Protein AF-A0A2V8JK77-F1 (afdb_monomer)

Foldseek 3Di:
DDDDDDDDDDDDDDPDDPDPPPPPPPDDDPVVVVVVVVVLVVQQVPADKDKDKAQDDPDAQVVCQVVVVVVADPPKHWDADRVRSMIIIIHGPCPVRSVD

Radius of gyration: 33.39 Å; Cα contacts (8 Å, |Δi|>4): 92; chains: 1; bounding box: 49×44×107 Å

Secondary structure (DSSP, 8-state):
----------------------PPP-PPPHHHHHHHHHHHHHHHHHSPEEEEEEE-SSS-HHHHHHHHHHHS-TT-EEEEEGGGTEEEEEEES-GGGS--

Mean predicted aligned error: 14.54 Å

pLDDT: mean 74.67, std 17.62, range [42.47, 94.38]

Sequence (100 aa):
MASPKKSKAISCASSHWRTWRRRPGKRPLPSKRRQKAAAEQACLNALPLQTHTYFLNYAKAENIAPIISRMLSPRGSVVAYPARNAVIVRDIRNAEQCSR

Solvent-accessible surface area (backbone atoms only — not comparable to full-atom values): 6594 Å² total; per-residue (Å²): 137,83,8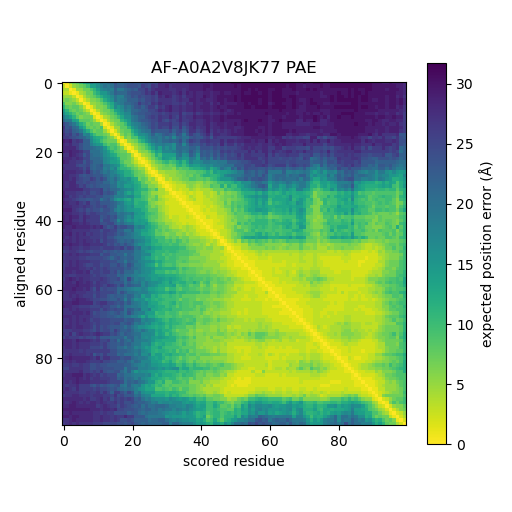8,82,83,88,81,88,80,88,81,87,83,80,93,75,79,90,65,84,75,74,70,76,74,84,76,76,52,72,69,60,50,51,54,49,54,51,50,54,51,50,45,64,64,71,53,69,74,44,78,47,78,44,77,45,91,87,58,60,20,74,72,47,40,67,59,52,56,72,73,45,57,98,85,33,48,67,46,60,37,68,94,73,23,21,38,40,39,34,35,64,85,64,69,74,72,66,78,114

Nearest PDB structures (foldseek):
  4e9j-assembly3_B  TM=9.038E-01  e=1.142E-01  Pseudomonas aeruginosa PAO1
  4ec5-assembly2_A  TM=7.792E-01  e=4.788E-02  Pseudomonas aeruginosa PAO1
  5ngi-assembly1_B  TM=8.067E-01  e=9.987E-02  Pseudomonas aeruginosa
  4ec5-assembly3_B  TM=6.105E-01  e=8.173E-02  Pseudomonas aeruginosa PAO1
  7nql-assembly1_BJ  TM=3.235E-01  e=3.018E+00  Sus scrofa

Structure (mmCIF, N/CA/C/O backbone):
data_AF-A0A2V8JK77-F1
#
_entry.id   AF-A0A2V8JK77-F1
#
loop_
_atom_site.group_PDB
_atom_site.id
_atom_site.type_symbol
_atom_site.label_atom_id
_atom_site.label_alt_id
_atom_site.label_comp_id
_atom_site.label_asym_id
_atom_site.label_entity_id
_atom_site.label_seq_id
_atom_site.pdbx_PDB_ins_code
_atom_site.Cartn_x
_atom_site.Cartn_y
_atom_site.Cartn_z
_atom_site.occupancy
_atom_site.B_iso_or_equiv
_atom_site.auth_seq_id
_atom_site.auth_comp_id
_atom_site.auth_asym_id
_atom_site.auth_atom_id
_atom_site.pdbx_PDB_model_num
ATOM 1 N N . MET A 1 1 ? 40.672 38.124 -89.099 1.00 43.09 1 MET A N 1
ATOM 2 C CA . MET A 1 1 ? 39.881 37.099 -88.385 1.00 43.09 1 MET A CA 1
ATOM 3 C C . MET A 1 1 ? 38.879 37.806 -87.491 1.00 43.09 1 MET A C 1
ATOM 5 O O . MET A 1 1 ? 39.258 38.729 -86.783 1.00 43.09 1 MET A O 1
ATOM 9 N N . AL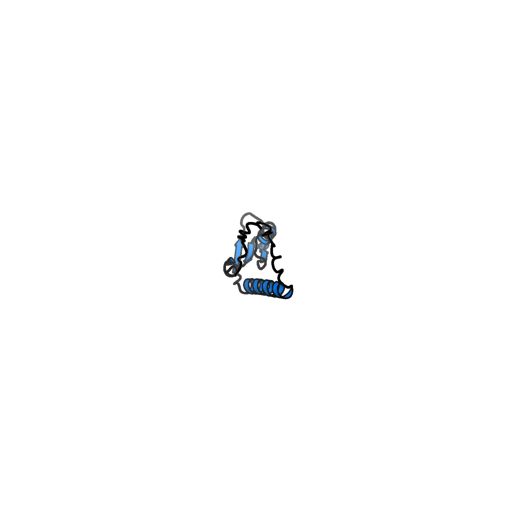A A 1 2 ? 37.602 37.467 -87.649 1.00 43.78 2 ALA A N 1
ATOM 10 C CA . ALA A 1 2 ? 36.460 38.173 -87.080 1.00 43.78 2 ALA A CA 1
ATOM 11 C C . ALA A 1 2 ? 36.269 37.883 -85.582 1.00 43.78 2 ALA A C 1
ATOM 13 O O . ALA A 1 2 ? 36.437 36.748 -85.143 1.00 43.78 2 ALA A O 1
ATOM 14 N N . SER A 1 3 ? 35.850 38.893 -84.815 1.00 48.03 3 SER A N 1
ATOM 15 C CA . SER A 1 3 ? 35.195 38.683 -83.517 1.00 48.03 3 SER A CA 1
ATOM 16 C C . SER A 1 3 ? 33.816 38.041 -83.707 1.00 48.03 3 SER A C 1
ATOM 18 O O . SER A 1 3 ? 33.154 38.286 -84.718 1.00 48.03 3 SER A O 1
ATOM 20 N N . PRO A 1 4 ? 33.317 37.313 -82.696 1.00 52.69 4 PRO A N 1
ATOM 21 C CA . PRO A 1 4 ? 32.106 37.786 -82.014 1.00 52.69 4 PRO A CA 1
ATOM 22 C C . PRO A 1 4 ? 32.151 37.551 -80.485 1.00 52.69 4 PRO A C 1
ATOM 24 O O . PRO A 1 4 ? 32.705 36.578 -79.998 1.00 52.69 4 PRO A O 1
ATOM 27 N N . LYS A 1 5 ? 31.792 38.566 -79.689 1.00 47.00 5 LYS A N 1
ATOM 28 C CA . LYS A 1 5 ? 30.494 38.796 -79.003 1.00 47.00 5 LYS A CA 1
ATOM 29 C C . LYS A 1 5 ? 30.318 38.057 -77.658 1.00 47.00 5 LYS A C 1
ATOM 31 O O . LYS A 1 5 ? 30.069 36.866 -77.619 1.00 47.00 5 LYS A O 1
ATOM 36 N N . LYS A 1 6 ? 30.349 38.878 -76.592 1.00 47.06 6 LYS A N 1
ATOM 37 C CA . LYS A 1 6 ? 29.420 38.987 -75.440 1.00 47.06 6 LYS A CA 1
ATOM 38 C C . LYS A 1 6 ? 28.806 37.689 -74.875 1.00 47.06 6 LYS A C 1
ATOM 40 O O . LYS A 1 6 ? 28.0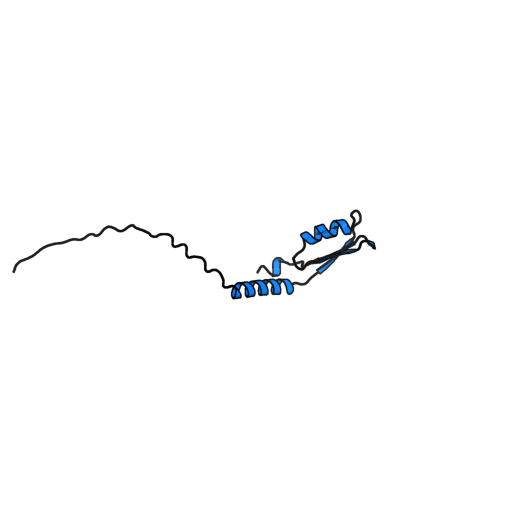46 37.027 -75.569 1.00 47.06 6 LYS A O 1
ATOM 45 N N . SER A 1 7 ? 28.858 37.521 -73.548 1.00 47.44 7 SER A N 1
ATOM 46 C CA . SER A 1 7 ? 27.731 37.902 -72.663 1.00 47.44 7 SER A CA 1
ATOM 47 C C . SER A 1 7 ? 27.998 37.572 -71.188 1.00 47.44 7 SER A C 1
ATOM 49 O O . SER A 1 7 ? 28.368 36.459 -70.835 1.00 47.44 7 SER A O 1
ATOM 51 N N . LYS A 1 8 ? 27.756 38.567 -70.324 1.00 52.09 8 LYS A N 1
ATOM 52 C CA . LYS A 1 8 ? 27.527 38.402 -68.883 1.00 52.09 8 LYS A CA 1
ATOM 53 C C . LYS A 1 8 ? 26.246 37.591 -68.669 1.00 52.09 8 LYS A C 1
ATOM 55 O O . LYS A 1 8 ? 25.239 37.895 -69.300 1.00 52.09 8 LYS A O 1
ATOM 60 N N . ALA A 1 9 ? 26.254 36.696 -67.689 1.00 49.78 9 ALA A N 1
ATOM 61 C CA . ALA A 1 9 ? 25.042 36.274 -66.998 1.00 49.78 9 ALA A CA 1
ATOM 62 C C . ALA A 1 9 ? 25.307 36.291 -65.489 1.00 49.78 9 ALA A C 1
ATOM 64 O O . ALA A 1 9 ? 25.882 35.372 -64.915 1.00 49.78 9 ALA A O 1
ATOM 65 N N . ILE A 1 10 ? 24.905 37.397 -64.866 1.00 50.34 10 ILE A N 1
ATOM 66 C CA . ILE A 1 10 ? 24.562 37.442 -63.448 1.00 50.34 10 ILE A CA 1
ATOM 67 C C . ILE A 1 10 ? 23.226 36.707 -63.351 1.00 50.34 10 ILE A C 1
ATOM 69 O O . ILE A 1 10 ? 22.236 37.180 -63.902 1.00 50.34 10 ILE A O 1
ATOM 73 N N . SER A 1 11 ? 23.198 35.557 -62.683 1.00 42.47 11 SER A N 1
ATOM 74 C CA . SER A 1 11 ? 21.952 34.885 -62.317 1.00 42.47 11 SER A CA 1
ATOM 75 C C . SER A 1 11 ? 21.725 35.052 -60.818 1.00 42.47 11 SER A C 1
ATOM 77 O O . SER A 1 11 ? 22.096 34.200 -60.013 1.00 42.47 11 SER A O 1
ATOM 79 N N . CYS A 1 12 ? 21.106 36.173 -60.448 1.00 45.97 12 CYS A N 1
ATOM 80 C CA . CYS A 1 12 ? 20.299 36.253 -59.238 1.00 45.97 12 CYS A CA 1
ATOM 81 C C . CYS A 1 12 ? 18.983 35.516 -59.499 1.00 45.97 12 CYS A C 1
ATOM 83 O O . CYS A 1 12 ? 18.273 35.892 -60.424 1.00 45.97 12 CYS A O 1
ATOM 85 N N . ALA A 1 13 ? 18.670 34.515 -58.674 1.00 44.34 13 ALA A N 1
ATOM 86 C CA . ALA A 1 13 ? 17.332 34.155 -58.187 1.00 44.34 13 ALA A CA 1
ATOM 87 C C . ALA A 1 13 ? 17.302 32.660 -57.865 1.00 44.34 13 ALA A C 1
ATOM 89 O O . ALA A 1 13 ? 17.456 31.830 -58.755 1.00 44.34 13 ALA A O 1
ATOM 90 N N . SER A 1 14 ? 17.069 32.324 -56.597 1.00 48.41 14 SER A N 1
ATOM 91 C CA . SER A 1 14 ? 16.038 31.354 -56.194 1.00 48.41 14 SER A CA 1
ATOM 92 C C . SER A 1 14 ? 16.032 31.237 -54.676 1.00 48.41 14 SER A C 1
ATOM 94 O O . SER A 1 14 ? 16.436 30.246 -54.072 1.00 48.41 14 SER A O 1
ATOM 96 N N . SER A 1 15 ? 15.551 32.307 -54.054 1.00 55.34 15 SER A N 1
ATOM 97 C CA . SER A 1 15 ? 14.956 32.276 -52.728 1.00 55.34 15 SER A CA 1
ATOM 98 C C . SER A 1 15 ? 13.681 31.443 -52.794 1.00 55.34 15 SER A C 1
ATOM 100 O O . SER A 1 15 ? 12.619 32.014 -53.022 1.00 55.34 15 SER A O 1
ATOM 102 N N . HIS A 1 16 ? 13.722 30.120 -52.619 1.00 52.72 16 HIS A N 1
ATOM 103 C CA . HIS A 1 16 ? 12.469 29.405 -52.381 1.00 52.72 16 HIS A CA 1
ATOM 104 C C . HIS A 1 16 ? 12.650 28.033 -51.702 1.00 52.72 16 HIS A C 1
ATOM 106 O O . HIS A 1 16 ? 13.413 27.180 -52.139 1.00 52.72 16 HIS A O 1
ATOM 112 N N . TRP A 1 17 ? 11.930 27.881 -50.583 1.00 45.69 17 TRP A N 1
ATOM 113 C CA . TRP A 1 17 ? 11.609 26.650 -49.843 1.00 45.69 17 TRP A CA 1
ATOM 114 C C . TRP A 1 17 ? 12.744 25.847 -49.172 1.00 45.69 17 TRP A C 1
ATOM 116 O O . TRP A 1 17 ? 12.914 24.649 -49.394 1.00 45.69 17 TRP A O 1
ATOM 126 N N . ARG A 1 18 ? 13.350 26.414 -48.113 1.00 46.34 18 ARG A N 1
ATOM 127 C CA . ARG A 1 18 ? 13.617 25.596 -46.905 1.00 46.34 18 ARG A CA 1
ATOM 128 C C . ARG A 1 18 ? 12.303 25.389 -46.151 1.00 46.34 18 ARG A C 1
ATOM 130 O O . ARG A 1 18 ? 12.070 25.938 -45.081 1.00 46.34 18 ARG A O 1
ATOM 137 N N . THR A 1 19 ? 11.412 24.602 -46.743 1.00 57.12 19 THR A N 1
ATOM 138 C CA . THR A 1 19 ? 10.256 24.050 -46.040 1.00 57.12 19 THR A CA 1
ATOM 139 C C . THR A 1 19 ? 10.762 23.169 -44.909 1.00 57.12 19 THR A C 1
ATOM 141 O O . THR A 1 19 ? 11.552 22.248 -45.135 1.00 57.12 19 THR A O 1
ATOM 144 N N . TRP A 1 20 ? 10.295 23.454 -43.699 1.00 45.12 20 TRP A N 1
ATOM 145 C CA . TRP A 1 20 ? 10.454 22.632 -42.511 1.00 45.12 20 TRP A CA 1
ATOM 146 C C . TRP A 1 20 ? 9.977 21.198 -42.783 1.00 45.12 20 TRP A C 1
ATOM 148 O O . TRP A 1 20 ? 8.834 20.847 -42.499 1.00 45.12 20 TRP A O 1
ATOM 158 N N . ARG A 1 21 ? 10.853 20.317 -43.285 1.00 49.75 21 ARG A N 1
ATOM 159 C CA . ARG A 1 21 ? 10.656 18.877 -43.108 1.00 49.75 21 ARG A CA 1
ATOM 160 C C . ARG A 1 21 ? 10.857 18.603 -41.627 1.00 49.75 21 ARG A C 1
ATOM 162 O O . ARG A 1 21 ? 11.960 18.277 -41.192 1.00 49.75 21 ARG A O 1
ATOM 169 N N . ARG A 1 22 ? 9.783 18.744 -40.846 1.00 54.69 22 ARG A N 1
ATOM 170 C CA . ARG A 1 22 ? 9.669 18.082 -39.549 1.00 54.69 22 ARG A CA 1
ATOM 171 C C . ARG A 1 22 ? 9.921 16.603 -39.822 1.00 54.69 22 ARG A C 1
ATOM 173 O O . ARG A 1 22 ? 9.051 15.913 -40.343 1.00 54.69 22 ARG A O 1
ATOM 180 N N . ARG A 1 23 ? 11.148 16.134 -39.567 1.00 60.47 23 ARG A N 1
ATOM 181 C CA . ARG A 1 23 ? 11.456 14.705 -39.597 1.00 60.47 23 ARG A CA 1
ATOM 182 C C . ARG A 1 23 ? 10.446 14.055 -38.653 1.00 60.47 23 ARG A C 1
ATOM 184 O O . ARG A 1 23 ? 10.422 14.454 -37.487 1.00 60.47 23 ARG A O 1
ATOM 191 N N . PRO A 1 24 ? 9.601 13.115 -39.109 1.00 56.09 24 PRO A N 1
ATOM 192 C CA . PRO A 1 24 ? 8.765 12.384 -38.178 1.00 56.09 24 PRO A CA 1
ATOM 193 C C . PRO A 1 24 ? 9.726 11.693 -37.213 1.00 56.09 24 PRO A C 1
ATOM 195 O O . PRO A 1 24 ? 10.591 10.921 -37.634 1.00 56.09 24 PRO A O 1
ATOM 198 N N . GLY A 1 25 ? 9.651 12.063 -35.933 1.00 63.00 25 GLY A N 1
ATOM 199 C CA . GLY A 1 25 ? 10.478 11.459 -34.896 1.00 63.00 25 GLY A CA 1
ATOM 200 C C . GLY A 1 25 ? 10.362 9.943 -35.012 1.00 63.00 25 GLY A C 1
ATOM 201 O O . GLY A 1 25 ? 9.252 9.419 -35.140 1.00 63.00 25 GLY A O 1
ATOM 202 N N . LYS A 1 26 ? 11.498 9.235 -35.053 1.00 68.06 26 LYS A N 1
ATOM 203 C CA . LYS A 1 26 ? 11.500 7.774 -35.182 1.00 68.06 26 LYS A CA 1
ATOM 204 C C . LYS A 1 26 ? 10.723 7.194 -34.001 1.00 68.06 26 LYS A C 1
ATOM 206 O O . LYS A 1 26 ? 11.224 7.193 -32.878 1.00 68.06 26 LYS A O 1
ATOM 211 N N . ARG A 1 27 ? 9.501 6.713 -34.247 1.00 67.25 27 ARG A N 1
ATOM 212 C CA . ARG A 1 27 ? 8.719 6.007 -33.230 1.00 67.25 27 ARG A CA 1
ATOM 213 C C . ARG A 1 27 ? 9.488 4.737 -32.851 1.00 67.25 27 ARG A C 1
ATOM 215 O O . ARG A 1 27 ? 9.826 3.958 -33.745 1.00 67.25 27 ARG A O 1
ATOM 222 N N . PRO A 1 28 ? 9.827 4.536 -31.569 1.00 64.62 28 PRO A N 1
ATOM 223 C CA . PRO A 1 28 ? 10.566 3.355 -31.161 1.00 64.62 28 PRO A CA 1
ATOM 224 C C . PRO A 1 28 ? 9.741 2.097 -31.451 1.00 64.62 28 PRO A C 1
ATOM 226 O O . PRO A 1 28 ? 8.544 2.048 -31.164 1.00 64.62 28 PRO A O 1
ATOM 229 N N . LEU A 1 29 ? 10.405 1.089 -32.022 1.00 75.00 29 LEU A N 1
ATOM 230 C CA . LEU A 1 29 ? 9.824 -0.223 -32.306 1.00 75.00 29 LEU A CA 1
ATOM 231 C C . LEU A 1 29 ? 9.252 -0.850 -31.020 1.00 75.00 29 LEU A C 1
ATOM 233 O O . LEU A 1 29 ? 9.819 -0.645 -29.941 1.00 75.00 29 LEU A O 1
ATOM 237 N N . PRO A 1 30 ? 8.170 -1.644 -31.109 1.00 76.88 30 PRO A N 1
ATOM 238 C CA . PRO A 1 30 ? 7.510 -2.235 -29.942 1.00 76.88 30 PRO A CA 1
ATOM 239 C C . PRO A 1 30 ? 8.461 -3.075 -29.077 1.00 76.88 30 PRO A C 1
ATOM 241 O O . PRO A 1 30 ? 8.387 -3.016 -27.850 1.00 76.88 30 PRO A O 1
ATOM 244 N N . SER A 1 31 ? 9.414 -3.777 -29.696 1.00 70.12 31 SER A N 1
ATOM 245 C CA . SER A 1 31 ? 10.468 -4.533 -29.006 1.00 70.12 31 SER A CA 1
ATOM 246 C C . SER A 1 31 ? 11.350 -3.646 -28.120 1.00 70.12 31 SER A C 1
ATOM 248 O O . SER A 1 31 ? 11.554 -3.948 -26.947 1.00 70.12 31 SER A O 1
ATOM 250 N N . LYS A 1 32 ? 11.797 -2.496 -28.637 1.00 77.12 32 LYS A N 1
ATOM 251 C CA . LYS A 1 32 ? 12.621 -1.533 -27.889 1.00 77.12 32 LYS A CA 1
ATOM 252 C C . LYS A 1 32 ? 11.862 -0.886 -26.728 1.00 77.12 32 LYS A C 1
ATOM 254 O O . LYS A 1 32 ? 12.463 -0.591 -25.703 1.00 77.12 32 LYS A O 1
ATOM 259 N N . ARG A 1 33 ? 10.547 -0.670 -26.860 1.00 76.50 33 ARG A N 1
ATOM 260 C CA . ARG A 1 33 ? 9.713 -0.118 -25.771 1.00 76.50 33 ARG A CA 1
ATOM 261 C C . ARG A 1 33 ? 9.566 -1.111 -24.620 1.00 76.50 33 ARG A C 1
ATOM 263 O O . ARG A 1 33 ? 9.697 -0.716 -23.470 1.00 76.50 33 ARG A O 1
ATOM 270 N N . ARG A 1 34 ? 9.358 -2.393 -24.937 1.00 79.44 34 ARG A N 1
ATOM 271 C CA . ARG A 1 34 ? 9.282 -3.471 -2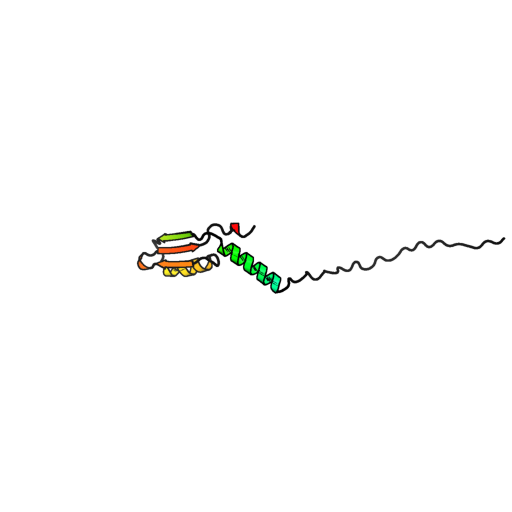3.939 1.00 79.44 34 ARG A CA 1
ATOM 272 C C . ARG A 1 34 ? 10.593 -3.642 -23.179 1.00 79.44 34 ARG A C 1
ATOM 274 O O . ARG A 1 34 ? 10.561 -3.774 -21.966 1.00 79.44 34 ARG A O 1
ATOM 281 N N . GLN A 1 35 ? 11.729 -3.571 -23.875 1.00 80.06 35 GLN A N 1
ATOM 282 C CA . GLN A 1 35 ? 13.049 -3.634 -23.239 1.00 80.06 35 GLN A CA 1
ATOM 283 C C . GLN A 1 35 ? 13.281 -2.472 -22.267 1.00 80.06 35 GLN A C 1
ATOM 285 O O . GLN A 1 35 ? 13.743 -2.697 -21.156 1.00 80.06 35 GLN A O 1
ATOM 290 N N . LYS A 1 36 ? 12.913 -1.243 -22.654 1.00 77.94 36 LYS A N 1
ATOM 291 C CA . LYS A 1 36 ? 13.018 -0.077 -21.765 1.00 77.94 36 LYS A CA 1
ATOM 292 C C . LYS A 1 36 ? 12.112 -0.194 -20.539 1.00 77.94 36 LYS A C 1
ATOM 294 O O . LYS A 1 36 ? 12.595 -0.025 -19.430 1.00 77.94 36 LYS A O 1
ATOM 299 N N . ALA A 1 37 ? 10.850 -0.576 -20.731 1.00 78.00 37 ALA A N 1
ATOM 300 C CA . ALA A 1 37 ? 9.919 -0.781 -19.621 1.00 78.00 37 ALA A CA 1
ATOM 301 C C . ALA A 1 37 ? 10.393 -1.890 -18.661 1.00 78.00 37 ALA A C 1
ATOM 303 O O . ALA A 1 37 ? 10.315 -1.727 -17.448 1.00 78.00 37 ALA A O 1
ATOM 304 N N . ALA A 1 38 ? 10.938 -2.988 -19.196 1.00 76.44 38 ALA A N 1
ATOM 305 C CA . ALA A 1 38 ? 11.492 -4.071 -18.388 1.00 76.44 38 ALA A CA 1
ATOM 306 C C . ALA A 1 38 ? 12.736 -3.629 -17.600 1.00 76.44 38 ALA A C 1
ATOM 308 O O . ALA A 1 38 ? 12.889 -4.012 -16.444 1.00 76.44 38 ALA A O 1
ATOM 309 N N . ALA A 1 39 ? 13.606 -2.807 -18.195 1.00 77.56 39 ALA A N 1
ATOM 310 C CA . ALA A 1 39 ? 14.781 -2.262 -17.517 1.00 77.56 39 ALA A CA 1
ATOM 311 C C . ALA A 1 39 ? 14.397 -1.278 -16.399 1.00 77.56 39 ALA A C 1
ATOM 313 O O . ALA A 1 39 ? 14.929 -1.366 -15.295 1.00 77.56 39 ALA A O 1
ATOM 314 N N . GLU A 1 40 ? 13.426 -0.397 -16.650 1.00 76.88 40 GLU A N 1
ATOM 315 C CA . GLU A 1 40 ? 12.876 0.516 -15.639 1.00 76.88 40 GLU A CA 1
ATOM 316 C C . GLU A 1 40 ? 12.249 -0.268 -14.474 1.00 76.88 40 GLU A C 1
ATOM 318 O O . GLU A 1 40 ? 12.530 0.005 -13.308 1.00 76.88 40 GLU A O 1
ATOM 323 N N . GLN A 1 41 ? 11.473 -1.315 -14.774 1.00 76.25 41 GLN A N 1
ATOM 324 C CA . GLN A 1 41 ? 10.893 -2.206 -13.764 1.00 76.25 41 GLN A CA 1
ATOM 325 C C . GLN A 1 41 ? 11.962 -2.979 -12.981 1.00 76.25 41 GLN A C 1
ATOM 327 O O . GLN A 1 41 ? 11.849 -3.115 -11.763 1.00 76.25 41 GLN A O 1
ATOM 332 N N . ALA A 1 42 ? 13.014 -3.459 -13.647 1.00 75.75 42 ALA A N 1
ATOM 333 C CA . ALA A 1 42 ? 14.130 -4.137 -12.996 1.00 75.75 42 ALA A CA 1
ATOM 334 C C . ALA A 1 42 ? 14.890 -3.200 -12.046 1.00 75.75 42 ALA A C 1
ATOM 336 O O . ALA A 1 42 ? 15.218 -3.605 -10.932 1.00 75.75 42 ALA A O 1
ATOM 337 N N . CYS A 1 43 ? 15.097 -1.941 -12.443 1.00 74.00 43 CYS A N 1
ATOM 338 C CA . CYS A 1 43 ? 15.713 -0.939 -11.581 1.00 74.00 43 CYS A CA 1
ATOM 339 C C . CYS A 1 43 ? 14.870 -0.715 -10.320 1.00 74.00 43 CYS A C 1
ATOM 341 O O . CYS A 1 43 ? 15.372 -0.850 -9.204 1.00 74.00 43 CYS A O 1
ATOM 343 N N . LEU A 1 44 ? 13.564 -0.469 -10.482 1.00 72.06 44 LEU A N 1
ATOM 344 C CA . LEU A 1 44 ? 12.655 -0.296 -9.346 1.00 72.06 44 LEU A CA 1
ATOM 345 C C . LEU A 1 44 ? 12.660 -1.518 -8.422 1.00 72.06 44 LEU A C 1
ATOM 347 O O . LEU A 1 44 ? 12.522 -1.360 -7.209 1.00 72.06 44 LEU A O 1
ATOM 351 N N . ASN A 1 45 ? 12.836 -2.723 -8.977 1.00 74.75 45 ASN A N 1
ATOM 352 C CA . ASN A 1 45 ? 12.903 -3.977 -8.232 1.00 74.75 45 ASN A CA 1
ATOM 353 C C . ASN A 1 45 ? 14.173 -4.145 -7.386 1.00 74.75 45 ASN A C 1
ATOM 355 O O . ASN A 1 45 ? 14.100 -4.751 -6.314 1.00 74.75 45 ASN A O 1
ATOM 359 N N . ALA A 1 46 ? 15.296 -3.582 -7.830 1.00 75.88 46 ALA A N 1
ATOM 360 C CA . ALA A 1 46 ? 16.583 -3.663 -7.142 1.00 75.88 46 ALA A CA 1
ATOM 361 C C . ALA A 1 46 ? 16.684 -2.745 -5.909 1.00 75.88 46 ALA A C 1
A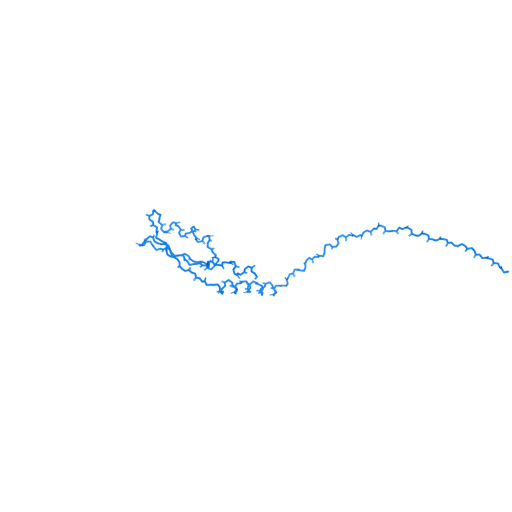TOM 363 O O . ALA A 1 46 ? 17.578 -2.922 -5.083 1.00 75.88 46 ALA A O 1
ATOM 364 N N . LEU A 1 47 ? 15.771 -1.778 -5.762 1.00 79.75 47 LEU A N 1
ATOM 365 C CA . LEU A 1 47 ? 15.786 -0.848 -4.635 1.00 79.75 47 LEU A CA 1
ATOM 366 C C . LEU A 1 47 ? 15.425 -1.544 -3.310 1.00 79.75 47 LEU A C 1
ATOM 368 O O . LEU A 1 47 ? 14.492 -2.358 -3.278 1.00 79.75 47 LEU A O 1
ATOM 372 N N . PRO A 1 48 ? 16.110 -1.199 -2.202 1.00 82.88 48 PRO A N 1
ATOM 373 C CA . PRO A 1 48 ? 15.817 -1.761 -0.892 1.00 82.88 48 PRO A CA 1
ATOM 374 C C . PRO A 1 48 ? 14.482 -1.228 -0.361 1.00 82.88 48 PRO A C 1
ATOM 376 O O . PRO A 1 48 ? 14.268 -0.017 -0.261 1.00 82.88 48 PRO A O 1
ATOM 379 N N . LEU A 1 49 ? 13.589 -2.145 0.017 1.00 84.44 49 LEU A N 1
ATOM 380 C CA . LEU A 1 49 ? 12.319 -1.806 0.656 1.00 84.44 49 LEU A CA 1
ATOM 381 C C . LEU A 1 49 ? 12.532 -1.628 2.152 1.00 84.44 49 LEU A C 1
ATOM 383 O O . LEU A 1 49 ? 13.135 -2.474 2.810 1.00 84.44 49 LEU A O 1
ATOM 387 N N . GLN A 1 50 ? 11.990 -0.546 2.690 1.00 87.62 50 GLN A N 1
ATOM 388 C CA . GLN A 1 50 ? 12.019 -0.276 4.115 1.00 87.62 50 GLN A CA 1
ATOM 389 C C . GLN A 1 50 ? 10.624 -0.373 4.698 1.00 87.62 50 GLN A C 1
ATOM 391 O O . GLN A 1 50 ? 9.665 0.130 4.117 1.00 87.62 50 GLN A O 1
ATOM 396 N N . THR A 1 51 ? 10.536 -0.990 5.870 1.00 92.31 51 THR A N 1
ATOM 397 C CA . THR A 1 51 ? 9.280 -1.162 6.591 1.00 92.31 51 THR A CA 1
ATOM 398 C C . THR A 1 51 ? 9.284 -0.267 7.819 1.00 92.31 51 THR A C 1
ATOM 400 O O . THR A 1 51 ? 10.157 -0.392 8.674 1.00 92.31 51 THR A O 1
ATOM 403 N N . HIS A 1 52 ? 8.292 0.614 7.910 1.00 91.94 52 HIS A N 1
ATOM 404 C CA . HIS A 1 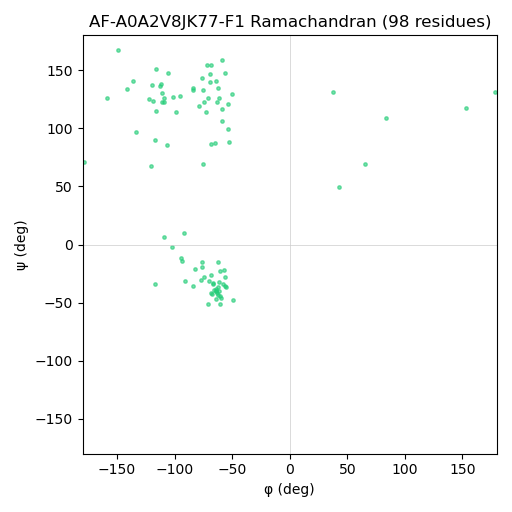52 ? 8.064 1.503 9.044 1.00 91.94 52 HIS A CA 1
ATOM 405 C C . HIS A 1 52 ? 6.701 1.222 9.651 1.00 91.94 52 HIS A C 1
ATOM 407 O O . HIS A 1 52 ? 5.717 1.028 8.940 1.00 91.94 52 HIS A O 1
ATOM 413 N N . THR A 1 53 ? 6.652 1.189 10.978 1.00 93.44 53 THR A N 1
ATOM 414 C CA . THR A 1 53 ? 5.405 1.005 11.722 1.00 93.44 53 THR A CA 1
ATOM 415 C C . THR A 1 53 ? 5.077 2.295 12.446 1.00 93.44 53 THR A C 1
ATOM 417 O O . THR A 1 53 ? 5.875 2.773 13.250 1.00 93.44 53 THR A O 1
ATOM 420 N N . TYR A 1 54 ? 3.901 2.843 12.168 1.00 93.00 54 TYR A N 1
ATOM 421 C CA . TYR A 1 54 ? 3.408 4.068 12.781 1.00 93.00 54 TYR A CA 1
ATOM 422 C C . TYR A 1 54 ? 2.240 3.750 13.703 1.00 93.00 54 TYR A C 1
ATOM 424 O O . TYR A 1 54 ? 1.299 3.072 13.297 1.00 93.00 54 TYR A O 1
ATOM 432 N N . PHE A 1 55 ? 2.292 4.257 14.932 1.00 94.38 55 PHE A N 1
ATOM 433 C CA . PHE A 1 55 ? 1.199 4.151 15.896 1.00 94.38 55 PHE A CA 1
ATOM 434 C C . PHE A 1 55 ? 0.348 5.412 15.839 1.00 94.38 55 PHE A C 1
ATOM 436 O O . PHE A 1 55 ? 0.872 6.524 15.912 1.00 94.38 55 PHE A O 1
ATOM 443 N N . LEU A 1 56 ? -0.960 5.238 15.680 1.00 92.75 56 LEU A N 1
ATOM 444 C CA . LEU A 1 56 ? -1.909 6.335 15.571 1.00 92.75 56 LEU A CA 1
ATOM 445 C C . LEU A 1 56 ? -2.628 6.516 16.906 1.00 92.75 56 LEU A C 1
ATOM 447 O O . LEU A 1 56 ? -3.231 5.582 17.428 1.00 92.75 56 LEU A O 1
ATOM 451 N N . ASN A 1 57 ? -2.605 7.740 17.433 1.00 93.50 57 ASN A N 1
ATOM 452 C CA . ASN A 1 57 ? -3.257 8.055 18.709 1.00 93.50 57 ASN A CA 1
ATOM 453 C C . ASN A 1 57 ? -4.708 8.529 18.535 1.00 93.50 57 ASN A C 1
ATOM 455 O O . ASN A 1 57 ? -5.543 8.275 19.393 1.00 93.50 57 ASN A O 1
ATOM 459 N N . TYR A 1 58 ? -5.014 9.204 17.423 1.00 92.38 58 TYR A N 1
ATOM 460 C CA . TYR A 1 58 ? -6.294 9.909 17.249 1.00 92.38 58 TYR A CA 1
ATOM 461 C C . TYR A 1 58 ? -7.146 9.367 16.102 1.00 92.38 58 TYR A C 1
ATOM 463 O O . TYR A 1 58 ? -8.371 9.375 16.167 1.00 92.38 58 TYR A O 1
ATOM 471 N N . ALA A 1 59 ? -6.505 8.902 15.033 1.00 92.12 59 ALA A N 1
ATOM 472 C CA . ALA A 1 59 ? -7.184 8.454 13.827 1.00 92.12 59 ALA A CA 1
ATOM 473 C C . ALA A 1 59 ? -7.170 6.929 13.723 1.00 92.12 59 ALA A C 1
ATOM 475 O O . ALA A 1 59 ? -6.211 6.286 14.145 1.00 92.12 59 ALA A O 1
ATOM 476 N N . LYS A 1 60 ? -8.222 6.354 13.129 1.00 93.06 60 LYS A N 1
ATOM 477 C CA . LYS A 1 60 ? -8.309 4.912 12.877 1.00 93.06 60 LYS A CA 1
ATOM 478 C C . LYS A 1 60 ? -7.416 4.510 11.703 1.00 93.06 60 LYS A C 1
ATOM 480 O O . LYS A 1 60 ? -7.491 5.119 10.634 1.00 93.06 60 LYS A O 1
ATOM 485 N N . ALA A 1 61 ? -6.643 3.440 11.879 1.00 93.31 61 ALA A N 1
ATOM 486 C CA . ALA A 1 61 ? -5.762 2.888 10.848 1.00 93.31 61 ALA A CA 1
ATOM 487 C C . ALA A 1 61 ? -6.498 2.555 9.534 1.00 93.31 61 ALA A C 1
ATOM 489 O O . ALA A 1 61 ? -5.966 2.795 8.452 1.00 93.31 61 ALA A O 1
ATOM 490 N N . GLU A 1 62 ? -7.740 2.072 9.620 1.00 92.31 62 GLU A N 1
ATOM 491 C CA . GLU A 1 62 ? -8.582 1.705 8.469 1.00 92.31 62 GLU A CA 1
ATOM 492 C C . GLU A 1 62 ? -8.896 2.891 7.550 1.00 92.31 62 GLU A C 1
ATOM 494 O O . GLU A 1 62 ? -8.891 2.748 6.331 1.00 92.31 62 GLU A O 1
ATOM 499 N N . ASN A 1 63 ? -9.101 4.081 8.121 1.00 92.88 63 ASN A N 1
ATOM 500 C CA . ASN A 1 63 ? -9.414 5.284 7.349 1.00 92.88 63 ASN A CA 1
ATOM 501 C C . ASN A 1 63 ? -8.168 5.864 6.670 1.00 92.88 63 ASN A C 1
ATOM 503 O O . ASN A 1 63 ? -8.260 6.474 5.607 1.00 92.88 63 ASN A O 1
ATOM 507 N N . ILE A 1 64 ? -6.998 5.683 7.286 1.00 92.75 64 ILE A N 1
ATOM 508 C CA . ILE A 1 64 ? -5.736 6.249 6.800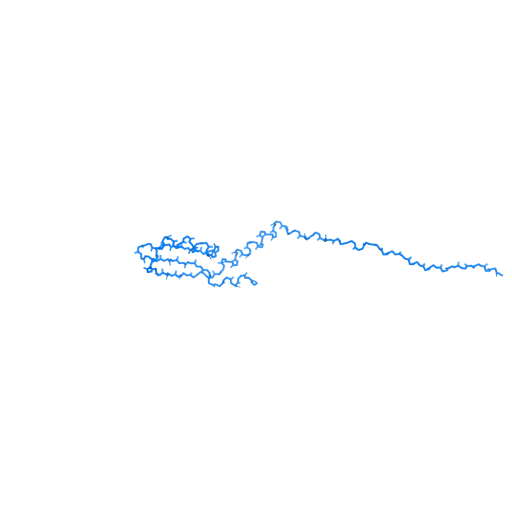 1.00 92.75 64 ILE A CA 1
ATOM 509 C C . ILE A 1 64 ? -5.100 5.361 5.725 1.00 92.75 64 ILE A C 1
ATOM 511 O O . ILE A 1 64 ? -4.527 5.874 4.762 1.00 92.75 64 ILE A O 1
ATOM 515 N N . ALA A 1 65 ? -5.218 4.039 5.847 1.00 91.31 65 ALA A N 1
ATOM 516 C CA . ALA A 1 65 ? -4.645 3.091 4.897 1.00 91.31 65 ALA A CA 1
ATOM 517 C C . ALA A 1 65 ? -4.950 3.382 3.410 1.00 91.31 65 ALA A C 1
ATOM 519 O O . ALA A 1 65 ? -4.000 3.414 2.622 1.00 91.31 65 ALA A O 1
ATOM 520 N N . PRO A 1 66 ? -6.204 3.658 2.991 1.00 92.38 66 PRO A N 1
ATOM 521 C CA . PRO A 1 66 ? -6.503 3.955 1.590 1.00 92.38 66 PRO A CA 1
ATOM 522 C C . PRO A 1 66 ? -5.919 5.292 1.118 1.00 92.38 66 PRO A C 1
ATOM 524 O O . PRO A 1 66 ? -5.651 5.450 -0.072 1.00 92.38 66 PRO A O 1
ATOM 527 N N . ILE A 1 67 ? -5.701 6.248 2.027 1.00 92.75 67 ILE A N 1
ATOM 528 C CA . ILE A 1 67 ? -5.083 7.541 1.707 1.00 92.75 67 ILE A CA 1
ATOM 529 C C . ILE A 1 67 ? -3.602 7.321 1.399 1.00 92.75 67 ILE A C 1
ATOM 531 O O . ILE A 1 67 ? -3.130 7.703 0.329 1.00 92.75 67 ILE A O 1
ATOM 535 N N . ILE A 1 68 ? -2.889 6.627 2.292 1.00 91.25 68 ILE A N 1
ATOM 536 C CA . ILE A 1 68 ? -1.460 6.342 2.113 1.00 91.25 68 ILE A CA 1
ATOM 537 C C . ILE A 1 68 ? -1.241 5.452 0.886 1.00 91.25 68 ILE A C 1
ATOM 539 O O . ILE A 1 68 ? -0.318 5.697 0.117 1.00 91.25 68 ILE A O 1
ATOM 543 N N . SER A 1 69 ? -2.124 4.484 0.627 1.00 89.88 69 SER A N 1
ATOM 544 C CA . SER A 1 69 ? -2.020 3.608 -0.546 1.00 89.88 69 SER A CA 1
ATOM 545 C C . SER A 1 69 ? -1.975 4.359 -1.881 1.00 89.88 69 SER A C 1
ATOM 547 O O . SER A 1 69 ? -1.411 3.833 -2.835 1.00 89.88 69 SER A O 1
ATOM 549 N N . ARG A 1 70 ? -2.565 5.558 -1.974 1.00 89.81 70 ARG A N 1
ATOM 550 C CA . ARG A 1 70 ? -2.536 6.384 -3.195 1.00 89.81 70 ARG A CA 1
ATOM 551 C C . ARG A 1 70 ? -1.256 7.205 -3.335 1.00 89.81 70 ARG A C 1
ATOM 553 O O . ARG A 1 70 ? -0.949 7.653 -4.432 1.00 89.81 70 ARG A O 1
ATOM 560 N N . MET A 1 71 ? -0.555 7.434 -2.228 1.00 87.88 71 MET A N 1
ATOM 561 C CA . MET A 1 71 ? 0.671 8.235 -2.172 1.00 87.88 71 MET A CA 1
ATOM 562 C C . MET A 1 71 ? 1.939 7.387 -2.299 1.00 87.88 71 MET A C 1
ATOM 564 O O . MET A 1 71 ? 3.017 7.936 -2.506 1.00 87.88 71 MET A O 1
ATOM 568 N N . LEU A 1 72 ? 1.820 6.068 -2.146 1.00 88.38 72 LEU A N 1
ATOM 569 C CA . LEU A 1 72 ? 2.947 5.151 -2.218 1.00 88.38 72 LEU A CA 1
ATOM 570 C C . LEU A 1 72 ? 3.480 4.966 -3.634 1.00 88.38 72 LEU A C 1
ATOM 572 O O . LEU A 1 72 ? 2.755 5.045 -4.627 1.00 88.38 72 LEU A O 1
ATOM 576 N N . SER A 1 73 ? 4.761 4.609 -3.694 1.00 83.12 73 SER A N 1
ATOM 577 C CA . SER A 1 73 ? 5.387 4.131 -4.921 1.00 83.12 73 SER A CA 1
ATOM 578 C C . SER A 1 73 ? 4.673 2.870 -5.448 1.00 83.12 73 SER A C 1
ATOM 580 O O . SER A 1 73 ? 4.086 2.126 -4.663 1.00 83.12 73 SER A O 1
ATOM 582 N N . PRO A 1 74 ? 4.793 2.522 -6.745 1.00 83.19 74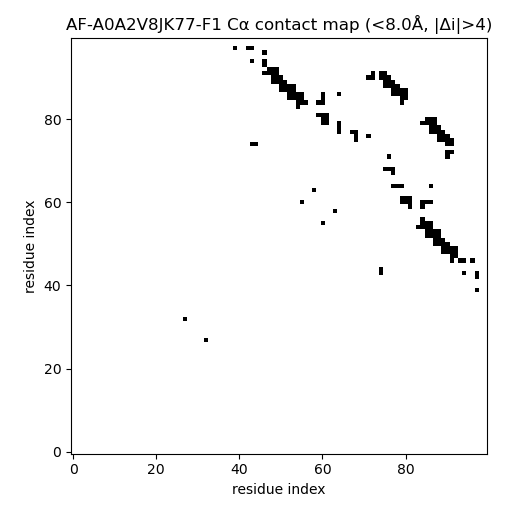 PRO A N 1
ATOM 583 C CA . PRO A 1 74 ? 4.146 1.333 -7.320 1.00 83.19 74 PRO A CA 1
ATOM 584 C C . PRO A 1 74 ? 4.505 -0.005 -6.648 1.00 83.19 74 PRO A C 1
ATOM 586 O O . PRO A 1 74 ? 3.776 -0.983 -6.789 1.00 83.19 74 PRO A O 1
ATOM 589 N N . ARG A 1 75 ? 5.643 -0.069 -5.943 1.00 82.81 75 ARG A N 1
ATOM 590 C CA . ARG A 1 75 ? 6.076 -1.237 -5.152 1.00 82.81 75 ARG A CA 1
ATOM 591 C C . ARG A 1 75 ? 5.691 -1.153 -3.675 1.00 82.81 75 ARG A C 1
ATOM 593 O O . ARG A 1 75 ? 5.868 -2.133 -2.948 1.00 82.81 75 ARG A O 1
ATOM 600 N N . GLY A 1 76 ? 5.241 0.014 -3.229 1.00 88.06 76 GLY A N 1
ATOM 601 C CA . GLY A 1 76 ? 4.877 0.259 -1.851 1.00 88.06 76 GLY A CA 1
ATOM 602 C C . GLY A 1 76 ? 3.613 -0.508 -1.478 1.00 88.06 76 GLY A C 1
ATOM 603 O O . GLY A 1 76 ? 2.712 -0.702 -2.290 1.00 88.06 76 GLY A O 1
ATOM 604 N N . SER A 1 77 ? 3.536 -0.950 -0.228 1.00 91.19 77 SER A N 1
ATOM 605 C CA . SER A 1 77 ? 2.334 -1.579 0.319 1.00 91.19 77 SER A CA 1
ATOM 606 C C . SER A 1 77 ? 2.040 -1.047 1.711 1.00 91.19 77 SER A C 1
ATOM 608 O O . SER A 1 77 ? 2.958 -0.913 2.524 1.00 91.19 77 SER A O 1
ATOM 610 N N . VAL A 1 78 ? 0.760 -0.832 2.006 1.00 93.25 78 VAL A N 1
ATOM 611 C CA . VAL A 1 78 ? 0.275 -0.496 3.347 1.00 93.25 78 VAL A CA 1
ATOM 612 C C . VAL A 1 78 ? -0.567 -1.635 3.893 1.00 93.25 78 VAL A C 1
ATOM 614 O O . VAL A 1 78 ? -1.429 -2.166 3.197 1.00 93.25 78 VAL A O 1
ATOM 617 N N . VAL A 1 79 ? -0.344 -1.962 5.164 1.00 93.25 79 VAL A N 1
ATOM 618 C CA . VAL A 1 79 ? -1.195 -2.858 5.946 1.00 93.25 79 VAL A CA 1
ATOM 619 C C . VAL A 1 79 ? -1.681 -2.110 7.183 1.00 93.25 79 VAL A C 1
ATOM 621 O O . VAL A 1 79 ? -0.882 -1.576 7.955 1.00 93.25 79 VAL A O 1
ATOM 624 N N . ALA A 1 80 ? -3.000 -2.060 7.367 1.00 93.62 80 ALA A N 1
ATOM 625 C CA . ALA A 1 80 ? -3.615 -1.528 8.577 1.00 93.62 80 ALA A CA 1
ATOM 626 C C . ALA A 1 80 ? -3.672 -2.611 9.655 1.00 93.62 80 ALA A C 1
ATOM 628 O O . ALA A 1 80 ? -4.085 -3.738 9.387 1.00 93.62 80 ALA A O 1
ATOM 629 N N . TYR A 1 81 ? -3.295 -2.254 10.879 1.00 93.81 81 TYR A N 1
ATOM 630 C CA . TYR A 1 81 ? -3.382 -3.117 12.048 1.00 93.81 81 TYR A CA 1
ATOM 631 C C . TYR A 1 81 ? -4.355 -2.502 13.068 1.00 93.81 81 TYR A C 1
ATOM 633 O O . TYR A 1 81 ? -3.939 -1.710 13.921 1.00 93.81 81 TYR A O 1
ATOM 641 N N . PRO A 1 82 ? -5.660 -2.827 12.992 1.00 90.00 82 PRO A N 1
ATOM 642 C CA . PRO A 1 82 ? -6.687 -2.157 13.791 1.00 90.00 82 PRO A CA 1
ATOM 643 C C . PRO A 1 82 ? -6.548 -2.438 15.292 1.00 90.00 82 PRO A C 1
ATOM 645 O O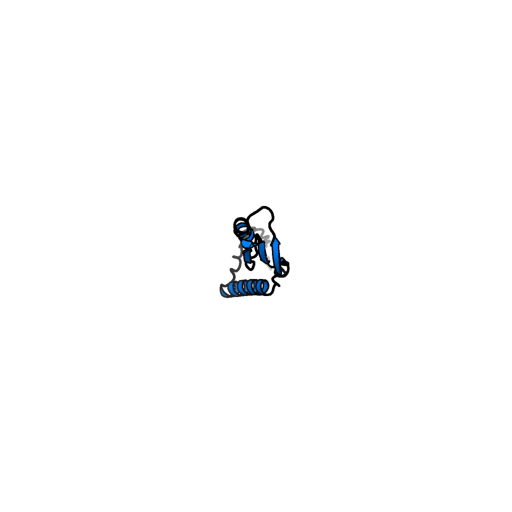 . PRO A 1 82 ? -6.748 -1.534 16.096 1.00 90.00 82 PRO A O 1
ATOM 648 N N . ALA A 1 83 ? -6.102 -3.639 15.682 1.00 91.12 83 ALA A N 1
ATOM 649 C CA . ALA A 1 83 ? -5.978 -4.038 17.090 1.00 91.12 83 ALA A CA 1
ATOM 650 C C . ALA A 1 83 ? -5.006 -3.162 17.903 1.00 91.12 83 ALA A C 1
ATOM 652 O O . ALA A 1 83 ? -5.205 -2.951 19.094 1.00 91.12 83 ALA A O 1
ATOM 653 N N . ARG A 1 84 ? -3.956 -2.642 17.257 1.00 91.19 84 ARG A N 1
ATOM 654 C CA . ARG A 1 84 ? -2.960 -1.745 17.873 1.00 91.19 84 ARG A CA 1
ATOM 655 C C . ARG A 1 84 ? -3.073 -0.308 17.353 1.00 91.19 84 ARG A C 1
ATOM 657 O O . ARG A 1 84 ? -2.215 0.518 17.642 1.00 91.19 84 ARG A O 1
ATOM 664 N N . ASN A 1 85 ? -4.099 -0.037 16.544 1.00 94.00 85 ASN A N 1
ATOM 665 C CA . ASN A 1 85 ? -4.260 1.187 15.770 1.00 94.00 85 ASN A CA 1
ATOM 666 C C . ASN A 1 85 ? -2.949 1.640 15.097 1.00 94.00 85 ASN A C 1
ATOM 668 O O . ASN A 1 85 ? -2.502 2.779 15.234 1.00 94.00 85 ASN A O 1
ATOM 672 N N . ALA A 1 86 ? -2.291 0.704 14.415 1.00 94.19 86 ALA A N 1
ATOM 673 C CA . ALA A 1 86 ? -1.006 0.932 13.775 1.00 94.19 86 ALA A CA 1
ATOM 674 C C . ALA A 1 86 ? -1.120 0.784 12.260 1.00 94.19 86 ALA A C 1
ATOM 676 O O . ALA A 1 86 ? -1.935 0.012 11.755 1.00 94.19 86 ALA A O 1
ATOM 677 N N . VAL A 1 87 ? -0.274 1.501 11.531 1.00 94.31 87 VAL A N 1
ATOM 678 C CA . VAL A 1 87 ? -0.137 1.367 10.082 1.00 94.31 87 VAL A CA 1
ATOM 679 C C . VAL A 1 87 ? 1.284 0.930 9.777 1.00 94.31 87 VAL A C 1
ATOM 681 O O . VAL A 1 87 ? 2.249 1.589 10.164 1.00 94.31 87 VAL A O 1
ATOM 684 N N . ILE A 1 88 ? 1.401 -0.197 9.083 1.00 94.00 88 ILE A N 1
ATOM 685 C CA . ILE A 1 88 ? 2.672 -0.744 8.625 1.00 94.00 88 ILE A CA 1
ATOM 686 C C . ILE A 1 88 ? 2.828 -0.337 7.165 1.00 94.00 88 ILE A C 1
ATOM 688 O O . ILE A 1 88 ? 2.058 -0.761 6.302 1.00 94.00 88 ILE A O 1
ATOM 692 N N . VAL A 1 89 ? 3.816 0.510 6.898 1.00 93.69 89 VAL A N 1
ATOM 693 C CA . VAL A 1 89 ? 4.129 1.024 5.567 1.00 93.69 89 VAL A CA 1
ATOM 694 C C . VAL A 1 89 ? 5.428 0.398 5.103 1.00 93.69 89 VAL A C 1
ATOM 696 O O . VAL A 1 89 ? 6.446 0.488 5.787 1.00 93.69 89 VAL A O 1
ATOM 699 N N . ARG A 1 90 ? 5.407 -0.217 3.927 1.00 91.56 90 ARG A N 1
ATOM 700 C CA . ARG A 1 90 ? 6.601 -0.736 3.270 1.00 91.56 90 ARG A CA 1
ATOM 701 C C . ARG A 1 90 ? 6.798 0.023 1.970 1.00 91.56 90 ARG A C 1
ATOM 703 O O . ARG A 1 90 ? 5.955 -0.102 1.089 1.00 91.56 90 ARG A O 1
ATOM 710 N N . ASP A 1 91 ? 7.882 0.786 1.855 1.00 89.50 91 ASP A N 1
ATOM 711 C CA . ASP A 1 91 ? 8.181 1.571 0.651 1.00 89.50 91 ASP A CA 1
ATOM 712 C C . ASP A 1 91 ? 9.689 1.743 0.403 1.00 89.50 91 ASP A C 1
ATOM 714 O O . ASP A 1 91 ? 10.529 1.457 1.262 1.00 89.50 91 ASP A O 1
ATOM 718 N N . ILE A 1 92 ? 10.032 2.208 -0.795 1.00 86.00 92 ILE A N 1
ATOM 719 C CA . ILE A 1 92 ? 11.379 2.619 -1.185 1.00 86.00 92 ILE A CA 1
ATOM 720 C C . ILE A 1 92 ? 11.675 4.019 -0.631 1.00 86.00 92 ILE A C 1
ATOM 722 O O . ILE A 1 92 ? 11.009 4.990 -0.966 1.00 86.00 92 ILE A O 1
ATOM 726 N N . ARG A 1 93 ? 12.704 4.157 0.214 1.00 75.50 93 ARG A N 1
ATOM 727 C CA . ARG A 1 93 ? 13.114 5.485 0.716 1.00 75.50 93 ARG A CA 1
ATOM 728 C C . ARG A 1 93 ? 13.858 6.322 -0.322 1.00 75.50 93 ARG A C 1
ATOM 730 O O . ARG A 1 93 ? 13.841 7.541 -0.228 1.00 75.50 93 ARG A O 1
ATOM 737 N N . ASN A 1 94 ? 14.546 5.676 -1.262 1.00 68.31 94 ASN A N 1
ATOM 738 C CA . ASN A 1 94 ? 15.425 6.351 -2.209 1.00 68.31 94 ASN A CA 1
ATOM 739 C C . ASN A 1 94 ? 14.980 6.103 -3.654 1.00 68.31 94 ASN A C 1
ATOM 741 O O . ASN A 1 94 ? 15.651 5.410 -4.416 1.00 68.31 94 ASN A O 1
ATOM 745 N N . ALA A 1 95 ? 13.818 6.644 -4.022 1.00 59.03 95 ALA A N 1
ATOM 746 C CA . ALA A 1 95 ? 13.317 6.573 -5.397 1.00 59.03 95 ALA A CA 1
ATOM 747 C C . ALA A 1 95 ? 14.264 7.258 -6.410 1.00 59.03 95 ALA A C 1
ATOM 749 O O . ALA A 1 95 ? 14.286 6.891 -7.584 1.00 59.03 95 ALA A O 1
ATOM 750 N N . GLU A 1 96 ? 15.106 8.182 -5.934 1.00 59.25 96 GLU A N 1
ATOM 751 C CA . GLU A 1 96 ? 16.129 8.923 -6.689 1.00 59.25 96 GLU A CA 1
ATOM 752 C C . GLU A 1 96 ? 17.224 8.020 -7.299 1.00 59.25 96 GLU A C 1
ATOM 754 O O . GLU A 1 96 ? 17.986 8.450 -8.160 1.00 59.25 96 GLU A O 1
ATOM 759 N N . GLN A 1 97 ? 17.346 6.762 -6.860 1.00 58.16 97 GLN A N 1
ATOM 760 C CA . GLN A 1 97 ? 18.385 5.848 -7.353 1.00 58.16 97 GLN A CA 1
ATOM 761 C C . GLN A 1 97 ? 18.103 5.274 -8.749 1.00 58.16 97 GLN A C 1
ATOM 763 O O . GLN A 1 97 ? 19.045 4.836 -9.402 1.00 58.16 97 GLN A O 1
ATOM 768 N N . CYS A 1 98 ? 16.852 5.294 -9.222 1.00 53.00 98 CYS A N 1
ATOM 769 C CA . CYS A 1 98 ? 16.492 4.785 -10.554 1.00 53.00 98 CYS A CA 1
ATOM 770 C C . CYS A 1 98 ? 16.269 5.862 -11.618 1.00 53.00 98 CYS A C 1
ATOM 772 O O . CYS A 1 98 ? 15.991 5.528 -12.767 1.00 53.00 98 CYS A O 1
ATOM 774 N N . SER A 1 99 ? 16.380 7.141 -11.258 1.00 57.22 99 SER A N 1
ATOM 775 C CA . SER A 1 99 ? 16.214 8.273 -12.177 1.00 57.22 99 SER A CA 1
ATOM 776 C C . SER A 1 99 ? 17.528 8.749 -12.818 1.00 57.22 99 SER A C 1
ATOM 778 O O . SER A 1 99 ? 17.530 9.797 -13.466 1.00 57.22 99 SER A O 1
ATOM 780 N N . ARG A 1 100 ? 18.633 8.005 -12.655 1.00 46.62 100 ARG A N 1
ATOM 781 C CA . ARG A 1 100 ? 19.955 8.321 -13.224 1.00 46.62 100 ARG A CA 1
ATOM 782 C C . ARG A 1 100 ? 20.337 7.428 -14.395 1.00 46.62 100 ARG A C 1
ATOM 784 O O . ARG A 1 100 ? 20.175 6.196 -14.275 1.00 46.62 100 ARG A O 1
#